Protein AF-A0A3M1LDW4-F1 (afdb_monomer_lite)

Structure (mmCIF, N/CA/C/O backbone):
data_AF-A0A3M1LDW4-F1
#
_entry.id   AF-A0A3M1LDW4-F1
#
loop_
_atom_site.group_PDB
_atom_site.id
_atom_site.type_symbol
_atom_site.label_atom_id
_atom_site.label_alt_id
_atom_site.label_comp_id
_atom_site.label_asym_id
_atom_site.label_entity_id
_atom_site.label_seq_id
_atom_site.pdbx_PDB_ins_code
_atom_site.Cartn_x
_atom_site.Cartn_y
_atom_site.Cartn_z
_atom_site.occupancy
_atom_site.B_iso_or_equiv
_atom_site.auth_seq_id
_atom_site.auth_comp_id
_atom_site.auth_asym_id
_atom_site.auth_atom_id
_atom_site.pdbx_PDB_model_num
ATOM 1 N N . MET A 1 1 ? 29.797 -11.536 -12.003 1.00 35.47 1 MET A N 1
ATOM 2 C CA . MET A 1 1 ? 28.706 -12.193 -12.749 1.00 35.4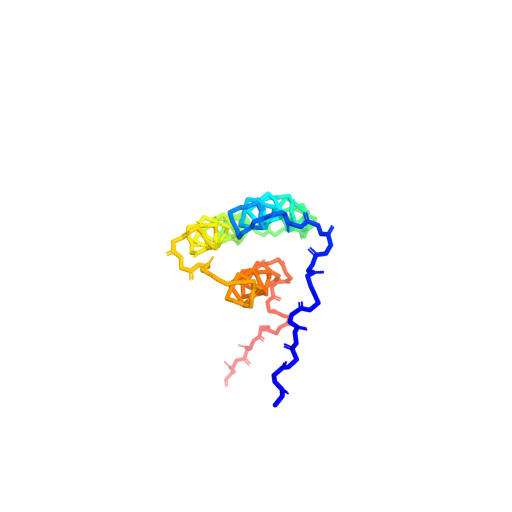7 1 MET A CA 1
ATOM 3 C C . MET A 1 1 ? 27.426 -11.852 -12.007 1.00 35.47 1 MET A C 1
ATOM 5 O O . MET A 1 1 ? 27.135 -12.478 -10.998 1.00 35.47 1 MET A O 1
ATOM 9 N N . PHE A 1 2 ? 26.785 -10.741 -12.373 1.00 39.88 2 PHE A N 1
ATOM 10 C CA . PHE A 1 2 ? 25.545 -10.315 -11.726 1.00 39.88 2 PHE A CA 1
ATOM 11 C C . PHE A 1 2 ? 24.428 -11.215 -12.237 1.00 39.88 2 PHE A C 1
ATOM 13 O O . PHE A 1 2 ? 24.347 -11.453 -13.442 1.00 39.88 2 PHE A O 1
ATOM 20 N N . ALA A 1 3 ? 23.658 -11.785 -11.311 1.00 42.16 3 ALA A N 1
ATOM 21 C CA . ALA A 1 3 ? 22.490 -12.577 -11.641 1.00 42.16 3 ALA A CA 1
ATOM 22 C C . ALA A 1 3 ? 21.600 -11.729 -12.551 1.00 42.16 3 ALA A C 1
ATOM 24 O O . ALA A 1 3 ? 21.167 -10.649 -12.158 1.00 42.16 3 ALA A O 1
ATOM 25 N N . ILE A 1 4 ? 21.426 -12.204 -13.782 1.00 46.31 4 ILE A N 1
ATOM 26 C CA . ILE A 1 4 ? 20.386 -11.748 -14.692 1.00 46.31 4 ILE A CA 1
ATOM 27 C C . ILE A 1 4 ? 19.098 -11.812 -13.878 1.00 46.31 4 ILE A C 1
ATOM 29 O O . ILE A 1 4 ? 18.768 -12.890 -13.370 1.00 46.31 4 ILE A O 1
ATOM 33 N N . ASP A 1 5 ? 18.460 -10.653 -13.682 1.00 47.97 5 ASP A N 1
ATOM 34 C CA . ASP A 1 5 ? 17.071 -10.573 -13.248 1.00 47.97 5 ASP A CA 1
ATOM 35 C C . ASP A 1 5 ? 16.337 -11.608 -14.090 1.00 47.97 5 ASP A C 1
ATOM 37 O O . ASP A 1 5 ? 16.256 -11.487 -15.312 1.00 47.97 5 ASP A O 1
ATOM 41 N N . LYS A 1 6 ? 15.922 -12.708 -13.456 1.00 44.78 6 LYS A N 1
ATOM 42 C CA . LYS A 1 6 ? 14.959 -13.597 -14.080 1.00 44.78 6 LYS A CA 1
ATOM 43 C C . LYS A 1 6 ? 13.733 -12.725 -14.210 1.00 44.78 6 LYS A C 1
ATOM 45 O O . LYS A 1 6 ? 13.074 -12.486 -13.197 1.00 44.78 6 LYS A O 1
ATOM 50 N N . ASP A 1 7 ? 13.550 -12.197 -15.418 1.00 46.78 7 ASP A N 1
ATOM 51 C CA . ASP A 1 7 ? 12.375 -11.470 -15.854 1.00 46.78 7 ASP A CA 1
ATOM 52 C C . ASP A 1 7 ? 11.185 -12.049 -15.109 1.00 46.78 7 ASP A C 1
ATOM 54 O O . ASP A 1 7 ? 10.886 -13.244 -15.204 1.00 46.78 7 ASP A O 1
ATOM 58 N N . SER A 1 8 ? 10.554 -11.214 -14.287 1.00 50.94 8 SER A N 1
ATOM 59 C CA . SER A 1 8 ? 9.195 -11.484 -13.865 1.00 50.94 8 SER A CA 1
ATOM 60 C C . SER A 1 8 ? 8.432 -11.724 -15.163 1.00 50.94 8 SER A C 1
ATOM 62 O O . SER A 1 8 ? 8.195 -10.774 -15.904 1.00 50.94 8 SER A O 1
ATOM 64 N N . GLU A 1 9 ? 8.101 -12.983 -15.477 1.00 49.94 9 GLU A N 1
ATOM 65 C CA . GLU A 1 9 ? 7.488 -13.437 -16.745 1.00 49.94 9 GLU A CA 1
ATOM 66 C C . GLU A 1 9 ? 6.132 -12.755 -17.055 1.00 49.94 9 GLU A C 1
ATOM 68 O O . GLU A 1 9 ? 5.412 -13.146 -17.969 1.00 49.94 9 GLU A O 1
ATOM 73 N N . ARG A 1 10 ? 5.744 -11.755 -16.259 1.00 54.22 10 ARG A N 1
ATOM 74 C CA . ARG A 1 10 ? 4.470 -11.047 -16.260 1.00 54.22 10 ARG A CA 1
ATOM 75 C C . ARG A 1 10 ? 4.547 -9.606 -16.754 1.00 54.22 10 ARG A C 1
ATOM 77 O O . ARG A 1 10 ? 3.492 -9.051 -17.031 1.00 54.22 10 ARG A O 1
ATOM 84 N N . ALA A 1 11 ? 5.727 -8.994 -16.854 1.00 58.78 11 ALA A N 1
ATOM 85 C CA . ALA A 1 11 ? 5.836 -7.592 -17.254 1.00 58.78 11 ALA A CA 1
ATOM 86 C C . ALA A 1 11 ? 6.745 -7.430 -18.474 1.00 58.78 11 ALA A C 1
ATOM 88 O O . ALA A 1 11 ? 7.925 -7.760 -18.437 1.00 58.78 11 ALA A O 1
ATOM 89 N N . THR A 1 12 ? 6.178 -6.899 -19.556 1.00 72.44 12 THR A N 1
ATOM 90 C CA . THR A 1 12 ? 6.892 -6.575 -20.798 1.00 72.44 12 THR A CA 1
ATOM 91 C C . THR A 1 12 ? 7.681 -5.264 -20.717 1.00 72.44 12 THR A C 1
ATOM 93 O O . THR A 1 12 ? 8.486 -4.983 -21.604 1.00 72.44 12 THR A O 1
ATOM 96 N N . SER A 1 13 ? 7.480 -4.476 -19.654 1.00 89.56 13 SER A N 1
ATOM 97 C CA . SER A 1 13 ? 8.184 -3.224 -19.357 1.00 89.56 13 SER A CA 1
ATOM 98 C C . SER A 1 13 ? 8.120 -2.879 -17.859 1.00 89.56 13 SER A C 1
ATOM 100 O O . SER A 1 13 ? 7.343 -3.470 -17.103 1.00 89.56 13 SER A O 1
ATOM 102 N N . ILE A 1 14 ? 8.927 -1.906 -17.417 1.00 93.50 14 ILE A N 1
ATOM 103 C CA . ILE A 1 14 ? 8.858 -1.382 -16.042 1.00 93.50 14 ILE A CA 1
ATOM 104 C C . ILE A 1 14 ? 7.511 -0.698 -15.805 1.00 93.50 14 ILE A C 1
ATOM 106 O O . ILE A 1 14 ? 6.913 -0.882 -14.748 1.00 93.50 14 ILE A O 1
ATOM 110 N N . GLU A 1 15 ? 7.008 0.035 -16.794 1.00 95.06 15 GLU A N 1
ATOM 111 C CA . GLU A 1 15 ? 5.717 0.712 -16.754 1.00 95.06 15 GLU A CA 1
ATOM 112 C C . GLU A 1 15 ? 4.565 -0.286 -16.563 1.00 95.06 15 GLU A C 1
ATOM 114 O O . GLU A 1 15 ? 3.705 -0.072 -15.707 1.00 95.06 15 GLU A O 1
ATOM 119 N N . ASP A 1 16 ? 4.578 -1.416 -17.278 1.00 94.56 16 ASP A N 1
ATOM 120 C CA . ASP A 1 16 ? 3.574 -2.476 -17.100 1.00 94.56 16 ASP A CA 1
ATOM 121 C C . ASP A 1 16 ? 3.625 -3.059 -15.682 1.00 94.56 16 ASP A C 1
ATOM 123 O O . ASP A 1 16 ? 2.586 -3.314 -15.062 1.00 94.56 16 ASP A O 1
ATOM 127 N N . TYR A 1 17 ? 4.834 -3.241 -15.134 1.00 95.25 17 TYR A N 1
ATOM 128 C CA . TYR A 1 17 ? 5.001 -3.729 -13.767 1.00 95.25 17 TYR A CA 1
ATOM 129 C C . TYR A 1 17 ? 4.484 -2.719 -12.737 1.00 95.25 17 TYR A C 1
ATOM 131 O O . TYR A 1 17 ? 3.768 -3.100 -11.811 1.00 95.25 17 TYR A O 1
ATOM 139 N N . GLN A 1 18 ? 4.770 -1.427 -12.926 1.00 97.06 18 GLN A N 1
ATOM 140 C CA . GLN A 1 18 ? 4.234 -0.356 -12.087 1.00 97.06 18 GLN A CA 1
ATOM 141 C C . GLN A 1 18 ? 2.702 -0.371 -12.071 1.00 97.06 18 GLN A C 1
ATOM 143 O O . GLN A 1 18 ? 2.117 -0.376 -10.989 1.00 97.06 18 GLN A O 1
ATOM 148 N N . GLN A 1 19 ? 2.054 -0.419 -13.242 1.00 97.12 19 GLN A N 1
ATOM 149 C CA . GLN A 1 19 ? 0.589 -0.449 -13.338 1.00 97.12 19 GLN A CA 1
ATOM 150 C C . GLN A 1 19 ? 0.003 -1.704 -12.690 1.00 97.12 19 GLN A C 1
ATOM 152 O O . GLN A 1 19 ? -0.967 -1.620 -11.940 1.00 97.12 19 GLN A O 1
A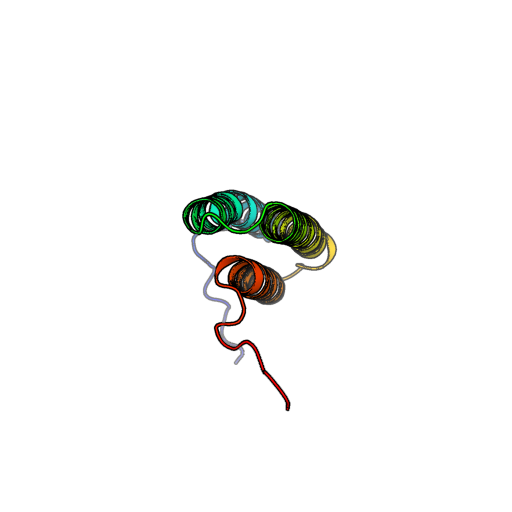TOM 157 N N . THR A 1 20 ? 0.634 -2.859 -12.910 1.00 96.62 20 THR A N 1
ATOM 158 C CA . THR A 1 20 ? 0.227 -4.118 -12.276 1.00 96.62 20 THR A CA 1
ATOM 159 C C . THR A 1 20 ? 0.294 -4.018 -10.750 1.00 96.62 20 THR A C 1
ATOM 161 O O . THR A 1 20 ? -0.629 -4.448 -10.060 1.00 96.62 20 THR A O 1
ATOM 164 N N . CYS A 1 21 ? 1.361 -3.431 -10.200 1.00 97.88 21 CYS A N 1
ATOM 165 C CA . CYS A 1 21 ? 1.487 -3.233 -8.758 1.00 97.88 21 CYS A CA 1
ATOM 166 C C . CYS A 1 21 ? 0.505 -2.190 -8.211 1.00 97.88 21 CYS A C 1
ATOM 168 O O . CYS A 1 21 ? -0.026 -2.400 -7.127 1.00 97.88 21 CYS A O 1
ATOM 170 N N . VAL A 1 22 ? 0.235 -1.106 -8.943 1.00 98.25 22 VAL A N 1
ATOM 171 C CA . VAL A 1 22 ? -0.781 -0.105 -8.573 1.00 98.25 22 VAL A CA 1
ATOM 172 C C . VAL A 1 22 ? -2.162 -0.752 -8.470 1.00 98.25 22 VAL A C 1
ATOM 174 O O . VAL A 1 22 ? -2.808 -0.623 -7.433 1.00 98.25 22 VAL A O 1
ATOM 177 N N . GLN A 1 23 ? -2.567 -1.519 -9.487 1.00 98.25 23 GLN A N 1
ATOM 178 C CA . GLN A 1 23 ? -3.842 -2.241 -9.474 1.00 98.25 23 GLN A CA 1
ATOM 179 C C . GLN A 1 23 ? -3.908 -3.231 -8.308 1.00 98.25 23 GLN A C 1
ATOM 181 O O . GLN A 1 23 ? -4.884 -3.268 -7.567 1.00 98.25 23 GLN A O 1
ATOM 186 N N . PHE A 1 24 ? -2.836 -3.997 -8.099 1.00 98.12 24 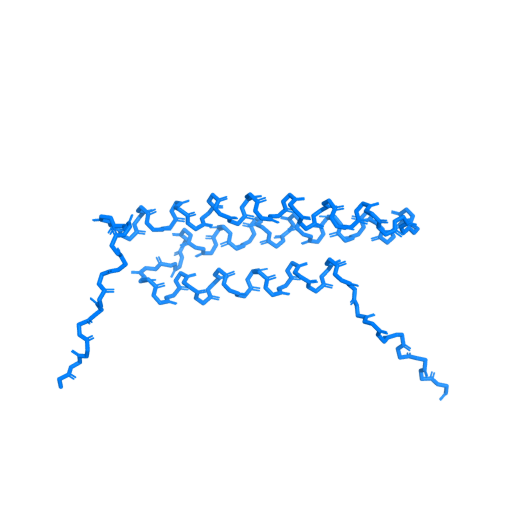PHE A N 1
ATOM 187 C CA . PHE A 1 24 ? -2.763 -4.943 -6.991 1.00 98.12 24 PHE A CA 1
ATOM 188 C C . PHE A 1 24 ? -2.919 -4.262 -5.620 1.00 98.12 24 PHE A C 1
ATOM 190 O O . PHE A 1 24 ? -3.626 -4.787 -4.762 1.00 98.12 24 PHE A O 1
ATOM 197 N N . ILE A 1 25 ? -2.282 -3.102 -5.407 1.00 98.56 25 ILE A N 1
ATOM 198 C CA . ILE A 1 25 ? -2.409 -2.328 -4.163 1.00 98.56 25 ILE A CA 1
ATOM 199 C C . ILE A 1 25 ? -3.846 -1.833 -3.965 1.00 98.56 25 ILE A C 1
ATOM 201 O O . ILE A 1 25 ? -4.349 -1.878 -2.843 1.00 98.56 25 ILE A O 1
ATOM 205 N N . GLU A 1 26 ? -4.519 -1.388 -5.025 1.00 98.38 26 GLU A N 1
ATOM 206 C CA . GLU A 1 26 ? -5.923 -0.969 -4.953 1.00 98.38 26 GLU A CA 1
ATOM 207 C C . GLU A 1 26 ? -6.838 -2.142 -4.586 1.00 98.38 26 GLU A C 1
ATOM 209 O O . GLU A 1 26 ? -7.635 -2.025 -3.652 1.00 98.38 26 GLU A O 1
ATOM 214 N N . ASP A 1 27 ? -6.664 -3.289 -5.241 1.00 98.44 27 ASP A N 1
ATOM 215 C CA . ASP A 1 27 ? -7.478 -4.483 -5.015 1.00 98.44 27 ASP A CA 1
ATOM 216 C C . ASP A 1 27 ? -7.334 -5.003 -3.579 1.00 98.44 27 ASP A C 1
ATOM 218 O O . ASP A 1 27 ? -8.327 -5.136 -2.861 1.00 98.44 27 ASP A O 1
ATOM 222 N N . ILE A 1 28 ? -6.099 -5.221 -3.112 1.00 97.81 28 ILE A N 1
ATOM 223 C CA . ILE A 1 28 ? -5.854 -5.753 -1.763 1.00 97.81 28 ILE A CA 1
ATOM 224 C C . ILE A 1 28 ? -6.243 -4.764 -0.658 1.00 97.81 28 ILE A C 1
ATOM 226 O O . ILE A 1 28 ? -6.559 -5.167 0.463 1.00 97.81 28 ILE A O 1
ATOM 230 N N . SER A 1 29 ? -6.269 -3.460 -0.955 1.00 98.12 29 SER A N 1
ATOM 231 C CA . SER A 1 29 ? -6.738 -2.464 0.009 1.00 98.12 29 SER A CA 1
ATOM 232 C C . SER A 1 29 ? -8.216 -2.648 0.355 1.00 98.12 29 SER A C 1
ATOM 234 O O . SER A 1 29 ? -8.608 -2.396 1.496 1.00 98.12 29 SER A O 1
ATOM 236 N N . ASN A 1 30 ? -9.029 -3.134 -0.590 1.00 98.19 30 ASN A N 1
ATOM 237 C CA . ASN A 1 30 ? -10.436 -3.435 -0.336 1.00 98.19 30 ASN A CA 1
ATOM 238 C C . ASN A 1 30 ? -10.572 -4.619 0.624 1.00 98.19 30 ASN A C 1
ATOM 240 O O . ASN A 1 30 ? -11.331 -4.523 1.587 1.00 98.19 30 ASN A O 1
ATOM 244 N N . ASP A 1 31 ? -9.761 -5.667 0.453 1.00 96.94 31 ASP A N 1
ATOM 245 C CA . ASP A 1 31 ? -9.729 -6.799 1.387 1.00 96.94 31 ASP A CA 1
ATOM 246 C C . ASP A 1 31 ? -9.356 -6.345 2.809 1.00 96.94 31 ASP A C 1
ATOM 248 O O . ASP A 1 31 ? -9.961 -6.774 3.795 1.00 96.94 31 ASP A O 1
ATOM 252 N N . TYR A 1 32 ? -8.384 -5.438 2.942 1.00 96.44 32 TYR A N 1
ATOM 253 C CA . TYR A 1 32 ? -8.005 -4.865 4.235 1.00 96.44 32 TYR A CA 1
ATOM 254 C C . TYR A 1 32 ? -9.121 -4.035 4.876 1.00 96.44 32 TYR A C 1
ATOM 256 O O . TYR A 1 32 ? -9.405 -4.199 6.065 1.00 96.44 32 TYR A O 1
ATOM 264 N N . LYS A 1 33 ? -9.812 -3.195 4.103 1.00 96.94 33 LYS A N 1
ATOM 265 C CA . LYS A 1 33 ? -10.983 -2.447 4.589 1.00 96.94 33 LYS A CA 1
ATOM 266 C C . LYS A 1 33 ? -12.115 -3.378 5.019 1.00 96.94 33 LYS A C 1
ATOM 268 O O . LYS A 1 33 ? -12.734 -3.158 6.061 1.00 96.94 33 LYS A O 1
ATOM 273 N N . ASP A 1 34 ? -12.344 -4.458 4.280 1.00 96.56 34 ASP A N 1
ATOM 274 C CA . ASP A 1 34 ? -13.322 -5.484 4.640 1.00 96.56 34 ASP A CA 1
ATOM 275 C C . ASP A 1 34 ? -12.968 -6.187 5.950 1.00 96.56 34 ASP A C 1
ATOM 277 O O . ASP A 1 34 ? -13.852 -6.464 6.766 1.00 96.56 34 ASP A O 1
ATOM 281 N N . TRP A 1 35 ? -11.683 -6.435 6.204 1.00 94.12 35 TRP A N 1
ATOM 282 C CA . TRP A 1 35 ? -11.224 -6.916 7.505 1.00 94.12 35 TRP A CA 1
ATOM 283 C C . TRP A 1 35 ? -11.494 -5.908 8.627 1.00 94.12 35 TRP A C 1
ATOM 285 O O . TRP A 1 35 ? -12.025 -6.303 9.666 1.00 94.12 35 TRP A O 1
ATOM 295 N N . VAL A 1 36 ? -11.218 -4.616 8.413 1.00 93.88 36 VAL A N 1
ATOM 296 C CA . VAL A 1 36 ? -11.533 -3.555 9.391 1.00 93.88 36 VAL A CA 1
ATOM 297 C C . VAL A 1 36 ? -13.031 -3.517 9.708 1.00 93.88 36 VAL A C 1
ATOM 299 O O . VAL A 1 36 ? -13.415 -3.478 10.880 1.00 93.88 36 VAL A O 1
ATOM 302 N N . ASN A 1 37 ? -13.889 -3.616 8.689 1.00 94.44 37 ASN A N 1
ATOM 303 C CA . ASN A 1 37 ? -15.345 -3.661 8.851 1.00 94.44 37 ASN A CA 1
ATOM 304 C C . ASN A 1 37 ? -15.806 -4.825 9.748 1.00 94.44 37 ASN A C 1
ATOM 306 O O . ASN A 1 37 ? -16.743 -4.676 10.537 1.00 94.44 37 ASN A O 1
ATOM 310 N N . ARG A 1 38 ? -15.137 -5.983 9.681 1.00 92.94 38 ARG A N 1
ATOM 311 C CA . ARG A 1 38 ? -15.490 -7.169 10.484 1.00 92.94 38 ARG A CA 1
ATOM 312 C C . ARG A 1 38 ? -15.209 -6.998 11.976 1.00 92.94 38 ARG A C 1
ATOM 314 O O . ARG A 1 38 ? -15.877 -7.653 12.775 1.00 92.94 38 ARG A O 1
ATOM 321 N N . TYR A 1 39 ? -14.278 -6.127 12.364 1.00 88.69 39 TYR A N 1
ATOM 322 C CA . TYR A 1 39 ? -13.939 -5.915 13.774 1.00 88.69 39 TYR A CA 1
ATOM 323 C C . TYR A 1 39 ? -15.002 -5.146 14.564 1.00 88.69 39 TYR A C 1
ATOM 325 O O . TYR A 1 39 ? -14.983 -5.220 15.790 1.00 88.69 39 TYR A O 1
ATOM 333 N N . LYS A 1 40 ? -15.934 -4.446 13.895 1.00 88.88 40 LYS A N 1
ATOM 334 C CA . LYS A 1 40 ? -16.984 -3.636 14.548 1.00 88.88 40 LYS A CA 1
ATOM 335 C C . LYS A 1 40 ? -16.409 -2.686 15.612 1.00 88.88 40 LYS A C 1
ATOM 337 O O . LYS A 1 40 ? -16.878 -2.643 16.749 1.00 88.88 40 LYS A O 1
ATOM 342 N N . LEU A 1 41 ? -15.345 -1.980 15.235 1.00 89.62 41 LEU A N 1
ATOM 343 C CA . LEU A 1 41 ? -14.637 -1.035 16.096 1.00 89.62 41 LEU A CA 1
ATOM 344 C C . LEU A 1 41 ? -15.517 0.183 16.435 1.00 89.62 41 LEU A C 1
ATOM 346 O O . LEU A 1 41 ? -16.487 0.447 15.718 1.00 89.62 41 LEU A O 1
ATOM 350 N N . PRO A 1 42 ? -15.168 0.943 17.490 1.00 93.44 42 PRO A N 1
ATOM 351 C CA . PRO A 1 42 ? -15.707 2.283 17.706 1.00 93.44 42 PRO A CA 1
ATOM 352 C C . PRO A 1 42 ? -15.606 3.145 16.439 1.00 93.44 42 PRO A C 1
ATOM 354 O O . PRO A 1 42 ? -14.669 2.994 15.656 1.00 93.44 42 PRO A O 1
ATOM 357 N N . GLU A 1 43 ? -16.582 4.029 16.224 1.00 93.69 43 GLU A N 1
ATOM 358 C CA . GLU A 1 43 ? -16.720 4.801 14.979 1.00 93.69 43 GLU A CA 1
ATOM 359 C C . GLU A 1 43 ? -15.483 5.655 14.664 1.00 93.69 43 GLU A C 1
ATOM 361 O O . GLU A 1 43 ? -15.049 5.729 13.515 1.00 93.69 43 GLU A O 1
ATOM 366 N N . ASP A 1 44 ? -14.884 6.259 15.688 1.00 93.50 44 ASP A N 1
ATOM 367 C CA . ASP A 1 44 ? -13.668 7.059 15.585 1.00 93.50 44 ASP A CA 1
ATOM 368 C C . ASP A 1 44 ? -12.464 6.218 15.143 1.00 93.50 44 ASP A C 1
ATOM 370 O O . ASP A 1 44 ? -11.750 6.593 14.210 1.00 93.50 44 ASP A O 1
ATOM 374 N N . GLU A 1 45 ? -12.266 5.053 15.763 1.00 93.00 45 GLU A N 1
ATOM 375 C CA . GLU A 1 45 ? -11.175 4.141 15.424 1.00 93.00 45 GLU A CA 1
ATOM 376 C C . GLU A 1 45 ? -11.369 3.505 14.041 1.00 93.00 45 GLU A C 1
ATOM 378 O O . GLU A 1 45 ? -10.414 3.393 13.268 1.00 93.00 45 GLU A O 1
ATOM 383 N N . HIS A 1 46 ? -12.601 3.110 13.710 1.00 94.12 46 HIS A N 1
ATOM 384 C CA . HIS A 1 46 ? -12.958 2.583 12.393 1.00 94.12 46 HIS A CA 1
ATOM 385 C C . HIS A 1 46 ? -12.639 3.603 11.301 1.00 94.12 46 HIS A C 1
ATOM 387 O O . HIS A 1 46 ? -11.860 3.304 10.394 1.00 94.12 46 HIS A O 1
ATOM 393 N N . LYS A 1 47 ? -13.161 4.828 11.437 1.00 96.12 47 LYS A N 1
ATOM 394 C CA . LYS A 1 47 ? -12.933 5.910 10.479 1.00 96.12 47 LYS A CA 1
ATOM 395 C C . LYS A 1 47 ? -11.445 6.204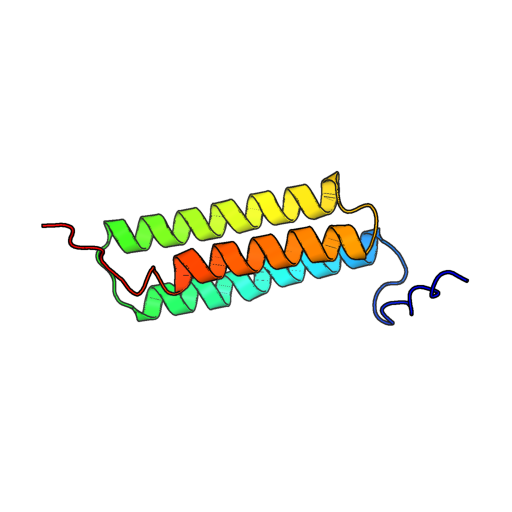 10.316 1.00 96.12 47 LYS A C 1
ATOM 397 O O . LYS A 1 47 ? -10.961 6.269 9.188 1.00 96.12 47 LYS A O 1
ATOM 402 N N . PHE A 1 48 ? -10.712 6.309 11.424 1.00 95.19 48 PHE A N 1
ATOM 403 C CA . PHE A 1 48 ? -9.272 6.550 11.396 1.00 95.19 48 PHE A CA 1
ATOM 404 C C . PHE A 1 48 ? -8.517 5.461 10.622 1.00 95.19 48 PHE A C 1
ATOM 406 O O . PHE A 1 48 ? -7.699 5.769 9.757 1.00 95.19 48 PHE A O 1
ATOM 413 N N . ARG A 1 49 ? -8.796 4.179 10.884 1.00 95.38 49 ARG A N 1
ATOM 414 C CA . ARG A 1 49 ? -8.125 3.071 10.184 1.00 95.38 49 ARG A CA 1
ATOM 415 C C . ARG A 1 49 ? -8.434 3.065 8.685 1.00 95.38 49 ARG A C 1
ATOM 417 O O . ARG A 1 49 ? -7.519 2.847 7.894 1.00 95.38 49 ARG A O 1
ATOM 424 N N . MET A 1 50 ? -9.679 3.342 8.295 1.00 97.06 50 MET A N 1
ATOM 425 C CA . MET A 1 50 ? -10.083 3.433 6.884 1.00 97.06 50 MET A CA 1
ATOM 426 C C . MET A 1 50 ? -9.338 4.564 6.162 1.00 97.06 50 MET A C 1
ATOM 428 O O . MET A 1 50 ? -8.730 4.330 5.118 1.00 97.06 50 MET A O 1
ATOM 432 N N . GLU A 1 51 ? -9.303 5.759 6.762 1.00 97.94 51 GLU A N 1
ATOM 433 C CA . GLU A 1 51 ? -8.583 6.920 6.220 1.00 97.94 51 GLU A CA 1
ATOM 434 C C . GLU A 1 51 ? -7.076 6.660 6.098 1.00 97.94 51 GLU A C 1
ATOM 436 O O . GLU A 1 51 ? -6.450 7.050 5.109 1.00 97.94 51 GLU A O 1
ATOM 441 N N . MET A 1 52 ? -6.481 5.965 7.072 1.00 97.69 52 MET A N 1
ATOM 442 C CA . MET A 1 52 ? -5.062 5.618 7.025 1.00 97.69 52 MET A CA 1
ATOM 443 C C . MET A 1 52 ? -4.742 4.598 5.929 1.00 97.69 52 MET A C 1
ATOM 445 O O . MET A 1 52 ? -3.722 4.752 5.256 1.00 97.69 52 MET A O 1
ATOM 449 N N . ILE A 1 53 ? -5.603 3.600 5.701 1.00 97.88 53 ILE A N 1
ATOM 450 C CA . ILE A 1 53 ? -5.451 2.664 4.575 1.00 97.88 53 ILE A CA 1
ATOM 451 C C . ILE A 1 53 ? -5.517 3.430 3.245 1.00 97.88 53 ILE A C 1
ATOM 453 O O . ILE A 1 53 ? -4.615 3.279 2.421 1.00 97.88 53 ILE A O 1
ATOM 457 N N . ASP A 1 54 ? -6.503 4.314 3.063 1.00 98.56 54 ASP A N 1
ATOM 458 C CA . ASP A 1 54 ? -6.627 5.150 1.857 1.00 98.56 54 ASP A CA 1
ATOM 459 C C . ASP A 1 54 ? -5.403 6.042 1.625 1.00 98.56 54 ASP A C 1
ATOM 461 O O . ASP A 1 54 ? -4.892 6.167 0.506 1.00 98.56 54 ASP A O 1
ATOM 465 N N . TYR A 1 55 ? -4.893 6.647 2.698 1.00 98.50 55 TYR A N 1
ATOM 466 C CA . TYR A 1 55 ? -3.682 7.453 2.647 1.00 98.50 55 TYR A CA 1
ATOM 467 C C . TYR A 1 55 ? -2.463 6.628 2.212 1.00 98.50 55 TYR A C 1
ATOM 469 O O . TYR A 1 55 ? -1.664 7.102 1.398 1.00 98.50 55 TYR A O 1
ATOM 477 N N . ILE A 1 56 ? -2.306 5.405 2.727 1.00 98.50 56 ILE A N 1
ATOM 478 C CA . ILE A 1 56 ? -1.195 4.523 2.352 1.00 98.50 56 ILE A CA 1
ATOM 479 C C . ILE A 1 56 ? -1.299 4.137 0.877 1.00 98.50 56 ILE A C 1
ATOM 481 O O . ILE A 1 56 ? -0.329 4.350 0.157 1.00 98.50 56 ILE A O 1
ATOM 485 N N . VAL A 1 57 ? -2.467 3.681 0.408 1.00 98.75 57 VAL A N 1
ATOM 486 C CA . VAL A 1 57 ? -2.710 3.334 -1.008 1.00 98.75 57 VAL A CA 1
ATOM 487 C C . VAL A 1 57 ? -2.294 4.476 -1.930 1.00 98.75 57 VAL A C 1
ATOM 489 O O . VAL A 1 57 ? -1.475 4.291 -2.831 1.00 98.75 57 VAL A O 1
ATOM 492 N N . LYS A 1 58 ? -2.785 5.692 -1.657 1.00 98.75 58 LYS A N 1
ATOM 493 C CA . LYS A 1 58 ? -2.475 6.876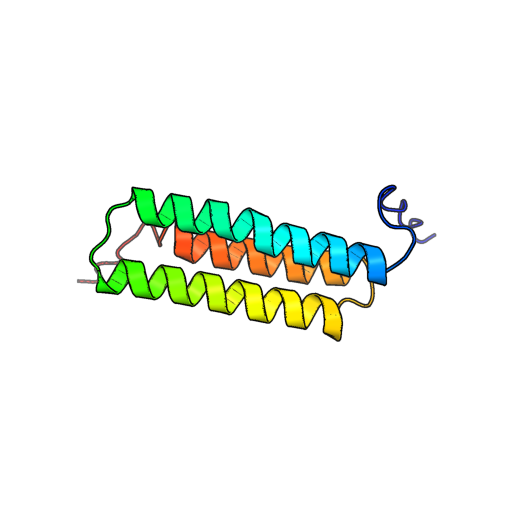 -2.467 1.00 98.75 58 LYS A CA 1
ATOM 494 C C . LYS A 1 58 ? -0.972 7.146 -2.549 1.00 98.75 58 LYS A C 1
ATOM 496 O O . LYS A 1 58 ? -0.458 7.450 -3.627 1.00 98.75 58 LYS A O 1
ATOM 501 N N . ASN A 1 59 ? -0.266 7.074 -1.421 1.00 98.62 59 ASN A N 1
ATOM 502 C CA . ASN A 1 59 ? 1.169 7.355 -1.384 1.00 98.62 59 ASN A CA 1
ATOM 503 C C . ASN A 1 59 ? 1.998 6.231 -2.005 1.00 98.62 59 ASN A C 1
ATOM 505 O O . ASN A 1 59 ? 2.921 6.526 -2.760 1.00 98.62 59 ASN A O 1
ATOM 509 N N . THR A 1 60 ? 1.657 4.970 -1.742 1.00 98.69 60 THR A N 1
ATOM 510 C CA . THR A 1 60 ? 2.313 3.808 -2.348 1.00 98.69 60 THR A CA 1
ATOM 511 C C . THR A 1 60 ? 2.184 3.859 -3.868 1.00 98.69 60 THR A C 1
ATOM 513 O O . THR A 1 60 ? 3.203 3.789 -4.551 1.00 98.69 60 THR A O 1
ATOM 516 N N . ASN A 1 61 ? 0.983 4.106 -4.404 1.00 98.62 61 ASN A N 1
ATOM 517 C CA . ASN A 1 61 ? 0.770 4.217 -5.850 1.00 98.62 61 ASN A CA 1
ATOM 518 C C . ASN A 1 61 ? 1.563 5.386 -6.448 1.00 98.62 61 ASN A C 1
ATOM 520 O O . ASN A 1 61 ? 2.273 5.216 -7.438 1.00 98.62 61 ASN A O 1
ATOM 524 N N . LEU A 1 62 ? 1.535 6.559 -5.805 1.00 98.69 62 LEU A N 1
ATOM 525 C CA . LEU A 1 62 ? 2.337 7.708 -6.235 1.00 98.69 62 LEU A CA 1
ATOM 526 C C . LEU A 1 62 ? 3.839 7.385 -6.268 1.00 98.69 62 LEU A C 1
ATOM 528 O O . LEU A 1 62 ? 4.545 7.811 -7.181 1.00 98.69 62 LEU A O 1
ATOM 532 N N . TRP A 1 63 ? 4.341 6.657 -5.271 1.00 98.62 63 TRP A N 1
ATOM 533 C CA . TRP A 1 63 ? 5.758 6.326 -5.166 1.00 98.62 63 TRP A CA 1
ATOM 534 C C . TRP A 1 63 ? 6.184 5.268 -6.177 1.00 98.62 63 TRP A C 1
ATOM 536 O O . TRP A 1 63 ? 7.258 5.415 -6.759 1.00 98.62 63 TRP A O 1
ATOM 546 N N . ILE A 1 64 ? 5.346 4.257 -6.429 1.00 98.38 64 ILE A N 1
ATOM 547 C CA . ILE A 1 64 ? 5.577 3.261 -7.482 1.00 98.38 64 ILE A CA 1
ATOM 548 C C . ILE A 1 64 ? 5.773 3.975 -8.820 1.00 98.38 64 ILE A C 1
ATOM 550 O O . ILE A 1 64 ? 6.802 3.779 -9.460 1.00 98.38 64 ILE A O 1
ATOM 554 N N . ILE A 1 65 ? 4.850 4.870 -9.188 1.00 98.12 65 ILE A N 1
ATOM 555 C CA . ILE A 1 65 ? 4.909 5.601 -10.461 1.00 98.12 65 ILE A CA 1
ATOM 556 C C . ILE A 1 65 ? 6.113 6.545 -10.527 1.00 98.12 65 ILE A C 1
ATOM 558 O O . ILE A 1 65 ? 6.791 6.631 -11.548 1.00 98.12 65 ILE A O 1
ATOM 562 N N . LYS A 1 66 ? 6.387 7.288 -9.450 1.00 98.06 66 LYS A N 1
ATOM 563 C CA . LYS A 1 66 ? 7.384 8.366 -9.483 1.00 98.06 66 LYS A CA 1
ATOM 564 C C . LYS A 1 66 ? 8.823 7.889 -9.276 1.00 98.06 66 LYS A C 1
ATOM 566 O O . LYS A 1 66 ? 9.746 8.531 -9.772 1.00 98.06 66 LYS A O 1
ATOM 571 N N . TYR A 1 67 ? 9.023 6.824 -8.502 1.00 97.44 67 TYR A N 1
ATOM 572 C CA . TYR A 1 67 ? 10.346 6.411 -8.018 1.00 97.44 67 TYR A CA 1
ATOM 573 C C . TYR A 1 67 ? 10.679 4.938 -8.294 1.00 97.44 67 TYR A C 1
ATOM 575 O O . TYR A 1 67 ? 11.834 4.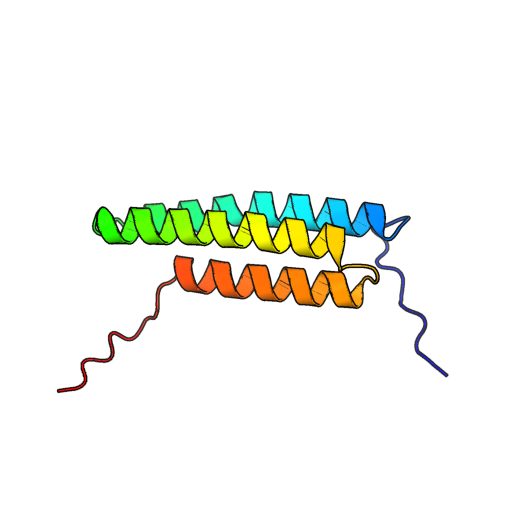536 -8.126 1.00 97.44 67 TYR A O 1
ATOM 583 N N . GLY A 1 68 ? 9.705 4.131 -8.716 1.00 96.75 68 GLY A N 1
ATOM 584 C CA . GLY A 1 68 ? 9.891 2.726 -9.060 1.00 96.75 68 GLY A CA 1
ATOM 585 C C . GLY A 1 68 ? 10.470 2.539 -10.461 1.00 96.75 68 GLY A C 1
ATOM 586 O O . GLY A 1 68 ? 9.776 2.065 -11.345 1.00 96.75 68 GLY A O 1
ATOM 587 N N . ASP A 1 69 ? 11.731 2.902 -10.678 1.00 95.06 69 ASP A N 1
ATOM 588 C CA . ASP A 1 69 ? 12.414 2.781 -11.984 1.00 95.06 69 ASP A CA 1
ATOM 589 C C . ASP A 1 69 ? 13.065 1.401 -12.234 1.00 95.06 69 ASP A C 1
ATOM 591 O O . ASP A 1 69 ? 13.668 1.164 -13.277 1.00 95.06 69 ASP A O 1
ATOM 595 N N . THR A 1 70 ? 12.957 0.481 -11.272 1.00 95.69 70 THR A N 1
ATOM 596 C CA . THR A 1 70 ? 13.425 -0.910 -11.363 1.00 95.69 70 THR A CA 1
ATOM 597 C C . THR A 1 70 ? 12.440 -1.822 -10.640 1.00 95.69 70 THR A C 1
ATOM 599 O O . THR A 1 70 ? 11.823 -1.397 -9.657 1.00 95.69 70 THR A O 1
ATOM 602 N N . ILE A 1 71 ? 12.351 -3.091 -11.056 1.00 93.56 71 ILE A N 1
ATOM 603 C CA . ILE A 1 71 ? 11.494 -4.109 -10.414 1.00 93.56 71 ILE A CA 1
ATOM 604 C C . ILE A 1 71 ? 11.746 -4.149 -8.903 1.00 93.56 71 ILE A C 1
ATOM 606 O O . ILE A 1 71 ? 10.819 -4.027 -8.109 1.00 93.56 71 ILE A O 1
ATOM 610 N N . LYS A 1 72 ? 13.020 -4.188 -8.495 1.00 95.62 72 LYS A N 1
ATOM 611 C CA . LYS A 1 72 ? 13.406 -4.211 -7.081 1.00 95.62 72 LYS A CA 1
ATOM 612 C C . LYS A 1 72 ? 12.912 -2.993 -6.292 1.00 95.62 72 LYS A C 1
ATOM 614 O O . LYS A 1 72 ? 12.483 -3.150 -5.152 1.00 95.62 72 LYS A O 1
ATOM 619 N N . LYS A 1 73 ? 12.991 -1.776 -6.849 1.00 97.62 73 LYS A N 1
ATOM 620 C CA . LYS A 1 73 ? 12.460 -0.583 -6.163 1.00 97.62 73 LYS A CA 1
ATOM 621 C C . LYS A 1 73 ? 10.942 -0.646 -6.046 1.00 97.62 73 LYS A C 1
ATOM 623 O O . LYS A 1 73 ? 10.418 -0.309 -4.989 1.00 97.62 73 LYS A O 1
ATOM 628 N N . ILE A 1 74 ? 10.260 -1.090 -7.101 1.00 97.88 74 ILE A N 1
ATOM 629 C CA . ILE A 1 74 ? 8.805 -1.269 -7.097 1.00 97.88 74 ILE A CA 1
ATOM 630 C C . ILE A 1 74 ? 8.405 -2.266 -6.006 1.00 97.88 74 ILE A C 1
ATOM 632 O O . ILE A 1 74 ? 7.525 -1.954 -5.209 1.00 97.88 74 ILE A O 1
ATOM 636 N N . ASP A 1 75 ? 9.098 -3.402 -5.900 1.00 97.56 75 ASP A N 1
ATOM 637 C CA . ASP A 1 75 ? 8.840 -4.402 -4.861 1.00 97.56 75 ASP A CA 1
ATOM 638 C C . ASP A 1 75 ? 9.013 -3.843 -3.453 1.00 97.56 75 ASP A C 1
ATOM 640 O O . ASP A 1 75 ? 8.130 -4.018 -2.621 1.00 97.56 75 ASP A O 1
ATOM 644 N N . ILE A 1 76 ? 10.092 -3.098 -3.196 1.00 98.25 76 ILE A N 1
ATOM 645 C CA . ILE A 1 76 ? 10.319 -2.468 -1.888 1.00 98.25 76 ILE A CA 1
ATOM 646 C C . ILE A 1 76 ? 9.175 -1.508 -1.531 1.00 98.25 76 ILE A C 1
ATOM 648 O O . ILE A 1 76 ? 8.679 -1.539 -0.407 1.00 98.25 76 ILE A O 1
ATOM 652 N N . ILE A 1 77 ? 8.754 -0.656 -2.471 1.00 98.56 77 ILE A N 1
ATOM 653 C CA . ILE A 1 77 ? 7.679 0.323 -2.241 1.00 98.56 77 ILE A CA 1
ATOM 654 C C . ILE A 1 77 ? 6.339 -0.392 -2.015 1.00 98.56 77 ILE A C 1
ATOM 656 O O . ILE A 1 77 ? 5.591 -0.036 -1.101 1.00 98.56 77 ILE A O 1
ATOM 660 N N . LYS A 1 78 ? 6.041 -1.405 -2.835 1.00 98.06 78 LYS A N 1
ATOM 661 C CA . LYS A 1 78 ? 4.837 -2.234 -2.733 1.00 98.06 78 LYS A CA 1
ATOM 662 C C . LYS A 1 78 ? 4.778 -2.943 -1.380 1.00 98.06 78 LYS A C 1
ATOM 664 O O . LYS A 1 78 ? 3.781 -2.816 -0.674 1.00 98.06 78 LYS A O 1
ATOM 669 N N . ASP A 1 79 ? 5.845 -3.638 -0.994 1.00 98.06 79 ASP A N 1
ATOM 670 C CA . ASP A 1 79 ? 5.904 -4.413 0.248 1.00 98.06 79 ASP A CA 1
ATOM 671 C C . ASP A 1 79 ? 5.826 -3.509 1.491 1.00 98.06 79 ASP A C 1
ATOM 673 O O . ASP A 1 79 ? 5.172 -3.855 2.477 1.00 98.06 79 ASP A O 1
ATOM 677 N N . ASP A 1 80 ? 6.430 -2.318 1.452 1.00 98.06 80 ASP A N 1
ATOM 678 C CA . ASP A 1 80 ? 6.276 -1.302 2.502 1.00 98.06 80 ASP A CA 1
ATOM 679 C C . ASP A 1 80 ? 4.815 -0.830 2.637 1.00 98.06 80 ASP A C 1
ATOM 681 O O . ASP A 1 80 ? 4.280 -0.774 3.749 1.00 98.06 80 ASP A O 1
ATOM 685 N N . GLY A 1 81 ? 4.138 -0.565 1.513 1.00 98.12 81 GLY A N 1
ATOM 686 C CA . GLY A 1 81 ? 2.713 -0.228 1.486 1.00 98.12 81 GLY A CA 1
ATOM 687 C C . GLY A 1 81 ? 1.832 -1.323 2.091 1.00 98.12 81 GLY A C 1
ATOM 688 O O . GLY A 1 81 ? 1.000 -1.039 2.956 1.00 98.12 81 GLY A O 1
ATOM 689 N N . LEU A 1 82 ? 2.058 -2.583 1.702 1.00 97.62 82 LEU A N 1
ATOM 690 C CA . LEU A 1 82 ? 1.342 -3.744 2.243 1.00 97.62 82 LEU A CA 1
ATOM 691 C C . LEU A 1 82 ? 1.496 -3.860 3.761 1.00 97.62 82 LEU A C 1
ATOM 693 O O . LEU A 1 82 ? 0.502 -3.973 4.478 1.00 97.62 82 LEU A O 1
ATOM 697 N N . ASN A 1 83 ? 2.730 -3.783 4.265 1.00 96.12 83 ASN A N 1
ATOM 698 C CA . ASN A 1 83 ? 3.002 -3.905 5.697 1.00 96.12 83 ASN A CA 1
ATOM 699 C C . ASN A 1 83 ? 2.335 -2.786 6.508 1.00 96.12 83 ASN A C 1
ATOM 701 O O . ASN A 1 83 ? 1.772 -3.037 7.576 1.00 96.12 83 ASN A O 1
ATOM 705 N N . LYS A 1 84 ? 2.348 -1.553 5.990 1.00 96.00 84 LYS A N 1
ATOM 706 C CA . LYS A 1 84 ? 1.666 -0.421 6.627 1.00 96.00 84 LYS A CA 1
ATOM 707 C C . LYS A 1 84 ? 0.151 -0.618 6.655 1.00 96.00 84 LYS A C 1
ATOM 709 O O . LYS A 1 84 ? -0.449 -0.440 7.714 1.00 96.00 84 LYS A O 1
ATOM 714 N N . MET A 1 85 ? -0.466 -1.025 5.541 1.00 96.56 85 MET A N 1
ATOM 715 C CA . MET A 1 85 ? -1.910 -1.299 5.503 1.00 96.56 85 MET A CA 1
ATOM 716 C C . MET A 1 85 ? -2.298 -2.437 6.455 1.00 96.56 85 MET A C 1
ATOM 718 O O . MET A 1 85 ? -3.272 -2.314 7.201 1.00 96.56 85 MET A O 1
ATOM 722 N N . ALA A 1 86 ? -1.505 -3.511 6.501 1.00 94.00 86 ALA A N 1
ATOM 723 C CA . ALA A 1 86 ? -1.715 -4.618 7.429 1.00 94.00 86 ALA A CA 1
ATOM 724 C C . ALA A 1 86 ? -1.682 -4.155 8.898 1.00 94.00 86 ALA A C 1
ATOM 726 O O . ALA A 1 86 ? -2.508 -4.597 9.699 1.00 94.00 86 ALA A O 1
ATOM 727 N N . GLY A 1 87 ? -0.795 -3.213 9.242 1.00 92.19 87 GLY A N 1
ATOM 728 C CA . GLY A 1 87 ? -0.726 -2.609 10.575 1.00 92.19 87 GLY A CA 1
ATOM 729 C C . GLY A 1 87 ? -2.016 -1.892 10.993 1.00 92.19 87 GLY A C 1
ATOM 730 O O . GLY A 1 87 ? -2.506 -2.101 12.104 1.00 92.19 87 GLY A O 1
ATOM 731 N N . PHE A 1 88 ? -2.614 -1.099 10.098 1.00 92.50 88 PHE A N 1
ATOM 732 C CA . PHE A 1 88 ? -3.904 -0.438 10.359 1.00 92.50 88 PHE A CA 1
ATOM 733 C C . PHE A 1 88 ? -5.099 -1.395 10.294 1.00 92.50 88 PHE A C 1
ATOM 735 O O . PHE A 1 88 ? -6.119 -1.155 10.943 1.00 92.50 88 PHE A O 1
ATOM 742 N N . THR A 1 89 ? -4.954 -2.512 9.581 1.00 90.56 89 THR A N 1
ATOM 743 C CA . THR A 1 89 ? -5.961 -3.574 9.530 1.00 90.56 89 THR A CA 1
ATOM 744 C C . THR A 1 89 ? -6.022 -4.321 10.856 1.00 90.56 89 THR A C 1
ATOM 746 O O . THR A 1 89 ? -7.012 -4.208 11.569 1.00 90.56 89 THR A O 1
ATOM 749 N N . ALA A 1 90 ? -4.958 -5.029 11.242 1.00 79.19 90 ALA A N 1
ATOM 750 C CA . ALA A 1 90 ? -4.955 -5.872 12.439 1.00 79.19 90 ALA A CA 1
ATOM 751 C C . ALA A 1 90 ? -5.048 -5.059 13.745 1.00 79.19 90 ALA A C 1
ATOM 753 O O . ALA A 1 90 ? -5.560 -5.547 14.753 1.00 79.19 90 ALA A O 1
ATOM 754 N N . GLY A 1 91 ? -4.592 -3.800 13.726 1.00 66.56 91 GLY A N 1
ATOM 755 C CA . GLY A 1 91 ? -4.300 -3.042 14.939 1.00 66.56 91 GLY A CA 1
ATOM 756 C C . GLY A 1 91 ? -3.089 -3.624 15.670 1.00 66.56 91 GLY A C 1
ATOM 757 O O . GLY A 1 91 ? -2.720 -4.782 15.482 1.00 66.56 91 GLY A O 1
ATOM 758 N N . TYR A 1 92 ? -2.442 -2.836 16.526 1.00 56.84 92 TYR A N 1
ATOM 759 C CA . TYR A 1 92 ? -1.438 -3.400 17.425 1.00 56.84 92 TYR A CA 1
ATOM 760 C C . TYR A 1 92 ? -2.146 -4.327 18.431 1.00 56.84 92 TYR A C 1
ATOM 762 O O . TYR A 1 92 ? -2.988 -3.843 19.190 1.00 56.84 92 TYR A O 1
ATOM 770 N N . PRO A 1 93 ? -1.807 -5.630 18.509 1.00 50.06 93 PRO A N 1
ATOM 771 C CA . PRO A 1 93 ? -2.423 -6.551 19.471 1.00 50.06 93 PRO A CA 1
ATOM 772 C C . PRO A 1 93 ? -2.075 -6.226 20.935 1.00 50.06 93 PRO A C 1
ATOM 774 O O . PRO A 1 93 ? -2.587 -6.865 21.851 1.00 50.06 93 PRO A O 1
ATOM 777 N N . PHE A 1 94 ? -1.230 -5.222 21.180 1.00 46.31 94 PHE A N 1
ATOM 778 C CA . PHE A 1 94 ? -0.808 -4.809 22.510 1.00 46.31 94 PHE A CA 1
ATOM 779 C C . PHE A 1 94 ? -1.246 -3.365 22.760 1.00 46.31 94 PHE A C 1
ATOM 781 O O . PHE A 1 94 ? -0.637 -2.418 22.262 1.00 46.31 94 PHE A O 1
ATOM 788 N N . LYS A 1 95 ? -2.275 -3.177 23.594 1.00 49.47 95 LYS A N 1
ATOM 789 C CA . LYS A 1 95 ? -2.391 -1.926 24.348 1.00 49.47 95 LYS A CA 1
ATOM 790 C C . LYS A 1 95 ? -1.276 -1.950 25.390 1.00 49.47 95 LYS A C 1
ATOM 792 O O . LYS A 1 95 ? -1.436 -2.609 26.417 1.00 49.47 95 LYS A O 1
ATOM 797 N N . PHE A 1 96 ? -0.160 -1.266 25.138 1.00 51.25 96 PHE A N 1
ATOM 798 C CA . PHE A 1 96 ? 0.813 -0.977 26.191 1.00 51.25 96 PHE A CA 1
ATOM 799 C C . PHE A 1 96 ? 0.120 -0.107 27.249 1.00 51.25 96 PHE A C 1
ATOM 801 O O . PHE A 1 96 ? 0.075 1.113 27.131 1.00 51.25 96 PHE A O 1
ATOM 808 N N . HIS A 1 97 ? -0.467 -0.737 28.266 1.00 42.47 97 HIS A N 1
ATOM 809 C CA . HIS A 1 97 ? -0.794 -0.056 29.510 1.00 42.47 97 HIS A CA 1
ATOM 810 C C . HIS A 1 97 ? 0.518 0.056 30.278 1.00 42.47 97 HIS A C 1
ATOM 812 O O . HIS A 1 97 ? 0.918 -0.872 30.978 1.00 42.47 97 HIS A O 1
ATOM 818 N N . ILE A 1 98 ? 1.235 1.157 30.067 1.00 46.22 98 ILE A N 1
ATOM 819 C CA . ILE A 1 98 ? 2.302 1.557 30.980 1.00 46.22 98 ILE A CA 1
ATOM 820 C C . ILE A 1 98 ? 1.580 2.184 32.177 1.00 46.22 98 ILE A C 1
ATOM 822 O O . ILE A 1 98 ? 0.951 3.231 32.023 1.00 46.22 98 ILE A O 1
ATOM 826 N N . TYR A 1 99 ? 1.587 1.478 33.310 1.00 46.59 99 TYR A N 1
ATOM 827 C CA . TYR A 1 99 ? 1.175 2.002 34.615 1.00 46.59 99 TYR A CA 1
ATOM 828 C C . TYR A 1 99 ? 2.342 2.731 35.279 1.00 46.59 99 TYR A C 1
ATOM 830 O O . TYR A 1 99 ? 3.491 2.261 35.105 1.00 46.59 99 TYR A O 1
#

Radius of gyration: 16.52 Å; chains: 1; bounding box: 46×22×55 Å

pLDDT: mean 86.19, std 19.48, range [35.47, 98.75]

Secondary structure (DSSP, 8-state):
-PPP----TT-SSHHHHHHHHHHHHHHHHHHHHHHHHHT---HHHHHHHHHHHHHHHHHHHHHHHHH--SHHHHHHHHHHHHHHHHHHHH--S------

Sequence (99 aa):
MFAIDKDSERATSIEDYQQTCVQFIEDISNDYKDWVNRYKLPEDEHKFRMEMIDYIVKNTNLWIIKYGDTIKKIDIIKDDGLNKMAGFTAGYPFKFHIY

Foldseek 3Di:
DDPDPPPPPQDPALVRVLVVLLVVLVVVLVVLLVLLVVVPDDPVLNVVLNVQLVVLSVVLSVCSVPPVRDPVSNVVSSVVSVVSNVCSRVPDPDPPPPD